Protein AF-A0A787STJ2-F1 (afdb_monomer)

Structure (mmCIF, N/CA/C/O backbone):
data_AF-A0A787STJ2-F1
#
_entry.id   AF-A0A787STJ2-F1
#
loop_
_atom_site.group_PDB
_atom_site.id
_atom_site.type_symbol
_atom_site.label_atom_id
_atom_site.label_alt_id
_atom_site.label_comp_id
_atom_site.label_asym_id
_atom_site.label_entity_id
_atom_site.label_seq_id
_atom_site.pdbx_PDB_ins_code
_atom_site.Cartn_x
_atom_site.Cartn_y
_atom_site.Cartn_z
_atom_site.occupancy
_atom_site.B_iso_or_equiv
_atom_site.auth_seq_id
_atom_site.auth_comp_id
_atom_site.auth_asym_id
_atom_site.auth_atom_id
_atom_site.pdbx_PDB_model_num
ATOM 1 N N . MET A 1 1 ? -8.757 12.802 -27.416 1.00 66.88 1 MET A N 1
ATOM 2 C CA . MET A 1 1 ? -8.687 12.070 -26.131 1.00 66.88 1 MET A CA 1
ATOM 3 C C . MET A 1 1 ? -7.830 10.828 -26.333 1.00 66.88 1 MET A C 1
ATOM 5 O O . MET A 1 1 ? -8.083 10.095 -27.282 1.00 66.88 1 MET A O 1
ATOM 9 N N . LYS A 1 2 ? -6.779 10.623 -25.530 1.00 82.00 2 LYS A N 1
ATOM 10 C CA . LYS A 1 2 ? -5.976 9.392 -25.600 1.00 82.00 2 LYS A CA 1
ATOM 11 C C . LYS A 1 2 ? -6.619 8.348 -24.692 1.00 82.00 2 LYS A C 1
ATOM 13 O O . LYS A 1 2 ? -6.765 8.594 -23.501 1.00 82.00 2 LYS A O 1
ATOM 18 N N . TRP A 1 3 ? -7.019 7.220 -25.265 1.00 91.31 3 TRP A N 1
ATOM 19 C CA . TRP A 1 3 ? -7.563 6.098 -24.507 1.00 91.31 3 TRP A CA 1
ATOM 20 C C . TRP A 1 3 ? -6.428 5.367 -23.795 1.00 91.31 3 TRP A C 1
ATOM 22 O O . TRP A 1 3 ? -5.473 4.931 -24.440 1.00 91.31 3 TRP A O 1
ATOM 32 N N . ILE A 1 4 ? -6.539 5.238 -22.476 1.00 93.25 4 ILE A N 1
ATOM 33 C CA . ILE A 1 4 ? -5.641 4.412 -21.670 1.00 93.25 4 ILE A CA 1
ATOM 34 C C . ILE A 1 4 ? -6.085 2.959 -21.861 1.00 93.25 4 ILE A C 1
ATOM 36 O O . ILE A 1 4 ? -7.211 2.600 -21.519 1.00 93.25 4 ILE A O 1
ATOM 40 N N . LYS A 1 5 ? -5.221 2.123 -22.437 1.00 96.06 5 LYS A N 1
ATOM 41 C CA . LYS A 1 5 ? -5.457 0.680 -22.569 1.00 96.06 5 LYS A CA 1
ATOM 42 C C . LYS A 1 5 ? -4.938 -0.048 -21.332 1.00 96.06 5 LYS A C 1
ATOM 44 O O . LYS A 1 5 ? -4.014 0.429 -20.676 1.00 96.06 5 LYS A O 1
ATOM 49 N N . ALA A 1 6 ? -5.445 -1.256 -21.088 1.00 95.75 6 ALA A N 1
ATOM 50 C CA . ALA A 1 6 ? -4.930 -2.138 -20.036 1.00 95.75 6 ALA A CA 1
ATOM 51 C C . ALA A 1 6 ? -3.399 -2.317 -20.115 1.00 95.75 6 ALA A C 1
ATOM 53 O O . ALA A 1 6 ? -2.711 -2.208 -19.105 1.00 95.75 6 ALA A O 1
ATOM 54 N N . LEU A 1 7 ? -2.853 -2.463 -21.331 1.00 95.50 7 LEU A N 1
ATOM 55 C CA . LEU A 1 7 ? -1.406 -2.552 -21.554 1.00 95.50 7 LEU A CA 1
ATOM 56 C C . LEU A 1 7 ? -0.643 -1.313 -21.055 1.00 95.50 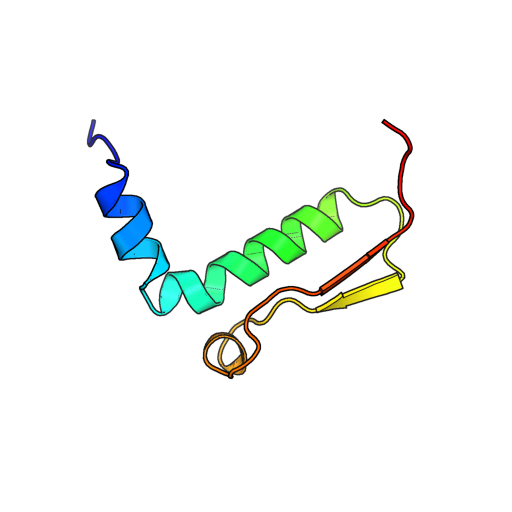7 LEU A C 1
ATOM 58 O O . LEU A 1 7 ? 0.463 -1.447 -20.545 1.00 95.50 7 LEU A O 1
ATOM 62 N N . ASN A 1 8 ? -1.220 -0.113 -21.171 1.00 94.88 8 ASN A N 1
ATOM 63 C CA . ASN A 1 8 ? -0.566 1.105 -20.692 1.00 94.88 8 ASN A CA 1
ATOM 64 C C . ASN A 1 8 ? -0.466 1.120 -19.164 1.00 94.88 8 ASN A C 1
ATOM 66 O O . ASN A 1 8 ? 0.557 1.540 -18.632 1.00 94.88 8 ASN A O 1
ATOM 70 N N . LEU A 1 9 ? -1.501 0.635 -18.471 1.00 92.94 9 LEU A N 1
ATOM 71 C CA . LEU A 1 9 ? -1.487 0.505 -17.013 1.00 92.94 9 LEU A CA 1
ATOM 72 C C . LEU A 1 9 ? -0.478 -0.548 -16.557 1.00 92.94 9 LEU A C 1
ATOM 74 O O . LEU A 1 9 ? 0.266 -0.298 -15.616 1.00 92.94 9 LEU A O 1
ATOM 78 N N . GLN A 1 10 ? -0.408 -1.683 -17.254 1.00 93.56 10 GLN A N 1
ATOM 79 C CA . GLN A 1 10 ? 0.563 -2.734 -16.958 1.00 93.56 10 GLN A CA 1
ATOM 80 C C . GLN A 1 10 ? 2.004 -2.232 -17.129 1.00 93.56 10 GLN A C 1
ATOM 82 O O . GLN A 1 10 ? 2.808 -2.337 -16.210 1.00 93.56 10 GLN A O 1
ATOM 87 N N . GLN A 1 11 ? 2.304 -1.589 -18.261 1.00 95.44 11 GLN A N 1
ATOM 88 C CA . GLN A 1 11 ? 3.620 -0.994 -18.517 1.00 95.44 11 GLN A CA 1
ATOM 89 C C . GLN A 1 11 ? 3.978 0.093 -17.501 1.00 95.44 11 GLN A C 1
ATOM 91 O O . GLN A 1 11 ? 5.128 0.203 -17.079 1.00 95.44 11 GLN A O 1
ATOM 96 N N . TRP A 1 12 ? 3.001 0.908 -17.103 1.00 92.88 12 TRP A N 1
ATOM 97 C CA . TRP A 1 12 ? 3.208 1.911 -16.070 1.00 92.88 12 TRP A CA 1
ATOM 98 C C . TRP A 1 12 ? 3.501 1.267 -14.712 1.00 92.88 12 TRP A C 1
ATOM 100 O O . TRP A 1 12 ? 4.457 1.688 -14.068 1.00 92.88 12 TRP A O 1
ATOM 110 N N . ALA A 1 13 ? 2.761 0.232 -14.305 1.00 89.12 13 ALA A N 1
ATOM 111 C CA . ALA A 1 13 ? 2.972 -0.468 -13.035 1.00 89.12 13 ALA A CA 1
ATOM 112 C C . ALA A 1 13 ? 4.387 -1.067 -12.912 1.00 89.12 13 ALA A C 1
ATOM 114 O O . ALA A 1 13 ? 4.954 -1.108 -11.819 1.00 89.12 13 ALA A O 1
ATOM 115 N N . ASP A 1 14 ? 4.997 -1.455 -14.034 1.00 89.25 14 ASP A N 1
ATOM 116 C CA . ASP A 1 14 ? 6.375 -1.951 -14.067 1.00 89.25 14 ASP A CA 1
ATOM 117 C C . ASP A 1 14 ? 7.441 -0.850 -13.944 1.00 89.25 14 ASP A C 1
ATOM 119 O O . ASP A 1 14 ? 8.601 -1.146 -13.628 1.00 89.25 14 ASP A O 1
ATOM 123 N N . SER A 1 15 ? 7.068 0.416 -14.135 1.00 90.75 15 SER A N 1
ATOM 124 C CA . SER A 1 15 ? 7.979 1.555 -14.043 1.00 90.75 15 SER A CA 1
ATOM 125 C C . SER A 1 15 ? 8.428 1.840 -12.603 1.00 90.75 15 SER A C 1
ATOM 127 O O . SER A 1 15 ? 7.684 1.647 -11.638 1.00 90.75 15 SER A O 1
ATOM 129 N N . ILE A 1 16 ? 9.653 2.354 -12.450 1.00 87.44 16 ILE A N 1
ATOM 130 C CA . ILE A 1 16 ? 10.181 2.791 -11.145 1.00 87.44 16 ILE A CA 1
ATOM 131 C C . ILE A 1 16 ? 9.274 3.855 -10.502 1.00 87.44 16 ILE A C 1
ATOM 133 O O . ILE A 1 16 ? 8.936 3.689 -9.330 1.00 87.44 16 ILE A O 1
ATOM 137 N N . PRO A 1 17 ? 8.810 4.901 -11.224 1.00 87.88 17 PRO A N 1
ATOM 138 C CA . PRO A 1 17 ? 7.911 5.890 -10.638 1.00 87.88 17 PRO A CA 1
ATOM 139 C C . PRO A 1 17 ? 6.635 5.277 -10.060 1.00 87.88 17 PRO A C 1
ATOM 141 O O . PRO A 1 17 ? 6.250 5.638 -8.952 1.00 87.88 17 PRO A O 1
ATOM 144 N N . ALA A 1 18 ? 6.002 4.324 -10.752 1.00 88.94 18 ALA A N 1
ATOM 145 C CA . ALA A 1 18 ? 4.801 3.672 -10.234 1.00 88.94 18 ALA A CA 1
ATOM 146 C C . ALA A 1 18 ? 5.092 2.899 -8.945 1.00 88.94 18 ALA A C 1
ATOM 148 O O . ALA A 1 18 ? 4.400 3.092 -7.951 1.00 88.94 18 ALA A O 1
ATOM 149 N N . LYS A 1 19 ? 6.169 2.109 -8.917 1.00 84.81 19 LYS A N 1
ATOM 150 C CA . LYS A 1 19 ? 6.585 1.324 -7.740 1.00 84.81 19 LYS A CA 1
ATOM 151 C C . LYS A 1 19 ? 6.920 2.182 -6.515 1.00 84.81 19 LYS A C 1
ATOM 153 O O . LYS A 1 19 ? 6.876 1.688 -5.395 1.00 84.81 19 LYS A O 1
ATOM 158 N N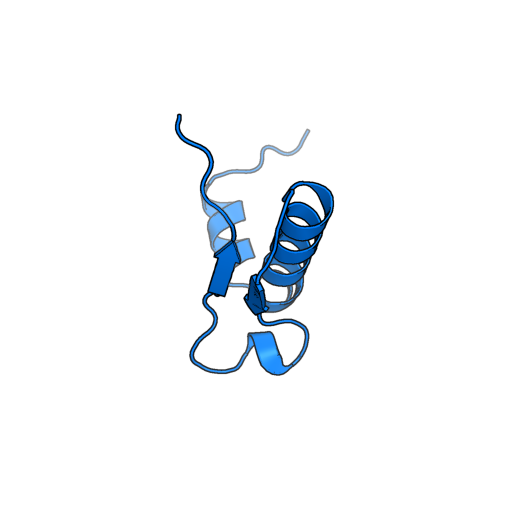 . VAL A 1 20 ? 7.251 3.455 -6.720 1.00 85.00 20 VAL A N 1
ATOM 159 C CA . VAL A 1 20 ? 7.657 4.391 -5.663 1.00 85.00 20 VAL A CA 1
ATOM 160 C C . VAL A 1 20 ? 6.514 5.307 -5.215 1.00 85.00 20 VAL A C 1
ATOM 162 O O . VAL A 1 20 ? 6.353 5.553 -4.021 1.00 85.00 20 VAL A O 1
ATOM 165 N N . ILE A 1 21 ? 5.730 5.829 -6.161 1.00 87.62 21 ILE A N 1
ATOM 166 C CA . ILE A 1 21 ? 4.703 6.850 -5.910 1.00 87.62 21 ILE A CA 1
ATOM 167 C C . ILE A 1 21 ? 3.362 6.203 -5.575 1.00 87.62 21 ILE A C 1
ATOM 169 O O . ILE A 1 21 ? 2.646 6.683 -4.699 1.00 87.62 21 ILE A O 1
ATOM 173 N N . PHE A 1 22 ? 3.010 5.114 -6.259 1.00 88.75 22 PHE A N 1
ATOM 174 C CA . PHE A 1 22 ? 1.690 4.514 -6.112 1.00 88.75 22 PHE A CA 1
ATOM 175 C C . PHE A 1 22 ? 1.420 4.017 -4.685 1.00 88.75 22 PHE A C 1
ATOM 177 O O . PHE A 1 22 ? 0.375 4.376 -4.145 1.00 88.75 22 PHE A O 1
ATOM 184 N N . PRO A 1 23 ? 2.337 3.298 -4.003 1.00 89.12 23 PRO A N 1
ATOM 185 C CA . PRO A 1 23 ? 2.074 2.877 -2.629 1.00 89.12 23 PRO A CA 1
ATOM 186 C C . PRO A 1 23 ? 1.953 4.060 -1.655 1.00 89.12 23 PRO A C 1
ATOM 188 O O . PRO A 1 23 ? 1.177 3.981 -0.705 1.00 89.12 23 PRO A O 1
ATOM 191 N N . ALA A 1 24 ? 2.667 5.168 -1.899 1.00 89.12 24 ALA A N 1
ATOM 192 C CA . ALA A 1 24 ? 2.537 6.388 -1.102 1.00 89.12 24 ALA A CA 1
ATOM 193 C C . ALA A 1 24 ? 1.139 7.008 -1.248 1.00 89.12 24 ALA A C 1
ATOM 195 O O . ALA A 1 24 ? 0.494 7.294 -0.244 1.00 89.12 24 ALA A O 1
ATOM 196 N N . LEU A 1 25 ? 0.636 7.115 -2.484 1.00 92.12 25 LEU A N 1
ATOM 197 C CA . LEU A 1 25 ? -0.725 7.586 -2.748 1.00 92.12 25 LEU A CA 1
ATOM 198 C C . LEU A 1 25 ? -1.771 6.716 -2.037 1.00 92.12 25 LEU A C 1
ATOM 200 O O . LEU A 1 25 ? -2.704 7.242 -1.436 1.00 92.12 25 LEU A O 1
ATOM 204 N N . ILE A 1 26 ? -1.617 5.388 -2.075 1.00 92.25 26 ILE A N 1
ATOM 205 C CA . ILE A 1 26 ? -2.523 4.473 -1.368 1.00 92.25 26 ILE A CA 1
ATOM 206 C C . ILE A 1 26 ? -2.482 4.720 0.146 1.00 92.25 26 ILE A C 1
ATOM 208 O O . ILE A 1 26 ? -3.534 4.781 0.779 1.00 92.25 26 ILE A O 1
ATOM 212 N N . ALA A 1 27 ? -1.297 4.916 0.728 1.00 92.75 27 ALA A N 1
ATOM 213 C CA . ALA A 1 27 ? -1.164 5.227 2.149 1.00 92.75 27 ALA A CA 1
ATOM 214 C C . ALA A 1 27 ? -1.851 6.545 2.530 1.00 92.75 27 ALA A C 1
ATOM 216 O O . ALA A 1 27 ? -2.507 6.607 3.571 1.00 92.75 27 ALA A O 1
ATOM 217 N N . ASP A 1 28 ? -1.732 7.575 1.691 1.00 93.81 28 ASP A N 1
ATOM 218 C CA . ASP A 1 28 ? -2.383 8.868 1.908 1.00 93.81 28 ASP A CA 1
ATOM 219 C C . ASP A 1 28 ? -3.910 8.743 1.839 1.00 93.81 28 ASP A C 1
ATOM 221 O O . ASP A 1 28 ? -4.608 9.264 2.708 1.00 93.81 28 ASP A O 1
ATOM 225 N N . LEU A 1 29 ? -4.440 7.983 0.873 1.00 94.94 29 LEU A N 1
ATOM 226 C CA . LEU A 1 29 ? -5.876 7.706 0.769 1.00 94.94 29 LEU A CA 1
ATOM 227 C C . LEU A 1 29 ? -6.404 6.928 1.980 1.00 94.94 29 LEU A C 1
ATOM 229 O O . LEU A 1 29 ? -7.458 7.271 2.515 1.00 94.94 29 LEU A O 1
ATOM 233 N N . ILE A 1 30 ? -5.669 5.914 2.448 1.00 93.06 30 ILE A N 1
ATOM 234 C CA . ILE A 1 30 ? -6.020 5.164 3.663 1.00 93.06 30 ILE A CA 1
ATOM 235 C C . ILE A 1 30 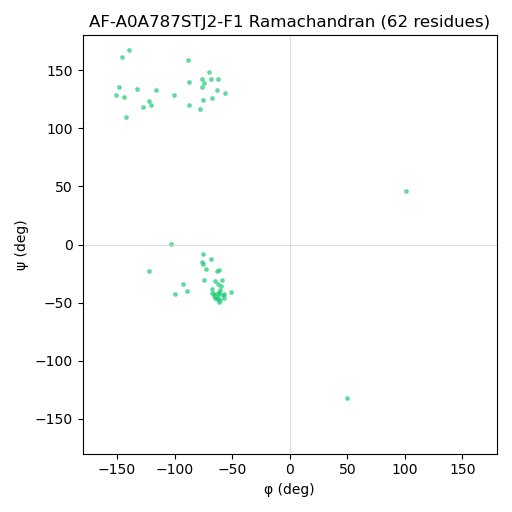? -6.051 6.108 4.866 1.00 93.06 30 ILE A C 1
ATOM 237 O O . ILE A 1 30 ? -7.024 6.115 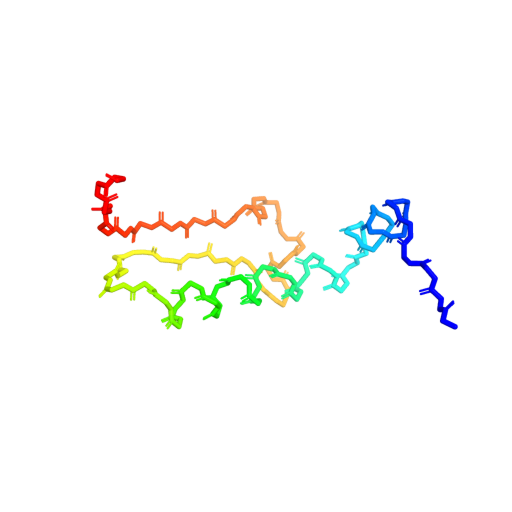5.611 1.00 93.06 30 ILE A O 1
ATOM 241 N N . ARG A 1 31 ? -5.024 6.945 5.047 1.00 92.94 31 ARG A N 1
ATOM 242 C CA . ARG A 1 31 ? -4.969 7.919 6.151 1.00 92.94 31 ARG A CA 1
ATOM 243 C C . ARG A 1 31 ? -6.090 8.948 6.094 1.00 92.94 31 ARG A C 1
ATOM 245 O O . ARG A 1 31 ? -6.554 9.381 7.140 1.00 92.94 31 ARG A O 1
ATOM 252 N N . ALA A 1 32 ? -6.511 9.336 4.896 1.00 94.75 32 ALA A N 1
ATOM 253 C CA . ALA A 1 32 ? -7.593 10.292 4.710 1.00 94.75 32 ALA A CA 1
ATOM 254 C C . ALA A 1 32 ? -8.981 9.708 5.024 1.00 94.75 32 ALA A C 1
ATOM 256 O O . ALA A 1 32 ? -9.913 10.474 5.247 1.00 94.75 32 ALA A O 1
ATOM 257 N N . THR A 1 33 ? -9.138 8.379 5.006 1.00 91.50 33 THR A N 1
ATOM 258 C CA . THR A 1 33 ? -10.459 7.722 5.046 1.00 91.50 33 THR A CA 1
ATOM 259 C C . THR A 1 33 ? -10.655 6.752 6.208 1.00 91.50 33 THR A C 1
ATOM 261 O O . THR A 1 33 ? -11.794 6.480 6.580 1.00 91.50 33 THR A O 1
ATOM 264 N N . ALA A 1 34 ? -9.585 6.215 6.790 1.00 89.94 34 ALA A N 1
ATOM 265 C CA . ALA A 1 34 ? -9.679 5.259 7.883 1.00 89.94 34 ALA A CA 1
ATOM 266 C C . ALA A 1 34 ? -10.020 5.954 9.209 1.00 89.94 34 ALA A C 1
ATOM 268 O O . ALA A 1 34 ? -9.397 6.944 9.586 1.00 89.94 34 ALA A O 1
ATOM 269 N N . ASN A 1 35 ? -10.959 5.373 9.959 1.00 88.94 35 ASN A N 1
ATOM 270 C CA . ASN A 1 35 ? -11.352 5.874 11.280 1.00 88.94 35 ASN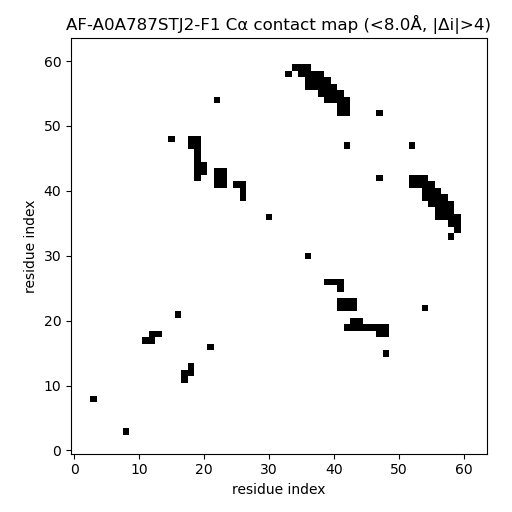 A CA 1
ATOM 271 C C . ASN A 1 35 ? -10.311 5.566 12.372 1.00 88.94 35 ASN A C 1
ATOM 273 O O . ASN A 1 35 ? -10.186 6.313 13.337 1.00 88.94 35 ASN A O 1
ATOM 277 N N . SER A 1 36 ? -9.578 4.457 12.233 1.00 90.88 36 SER A N 1
ATOM 278 C CA . SER A 1 36 ? -8.574 3.998 13.197 1.00 90.88 36 SER A CA 1
ATOM 279 C C . SER A 1 36 ? -7.484 3.205 12.478 1.00 90.88 36 SER A C 1
ATOM 281 O O . SER A 1 36 ? -7.779 2.287 11.713 1.00 90.88 36 SER A O 1
ATOM 283 N N . ILE A 1 37 ? -6.220 3.566 12.712 1.00 93.69 37 ILE A N 1
ATOM 284 C CA . ILE A 1 37 ? -5.039 2.889 12.161 1.00 93.69 37 ILE A CA 1
ATOM 285 C C . ILE A 1 37 ? -4.103 2.553 13.322 1.00 93.69 37 ILE A C 1
ATOM 287 O O . ILE A 1 37 ? -3.590 3.451 13.986 1.00 93.69 37 ILE A O 1
ATOM 291 N N . THR A 1 38 ? -3.835 1.266 13.535 1.00 94.44 38 THR A N 1
ATOM 292 C CA . THR A 1 38 ? -2.880 0.786 14.549 1.00 94.44 38 THR A CA 1
ATOM 293 C C . THR A 1 38 ? -1.483 0.592 13.9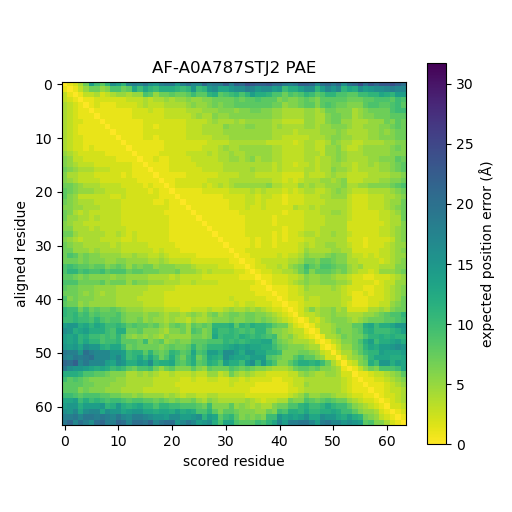63 1.00 94.44 38 THR A C 1
ATOM 295 O O . THR A 1 38 ? -0.484 0.829 14.635 1.00 94.44 38 THR A O 1
ATOM 298 N N . GLU A 1 39 ? -1.389 0.176 12.699 1.00 93.75 39 GLU A N 1
ATOM 299 C CA . GLU A 1 39 ? -0.118 0.019 11.990 1.00 93.75 39 GLU A CA 1
ATOM 300 C C . GLU A 1 39 ? -0.315 0.317 10.506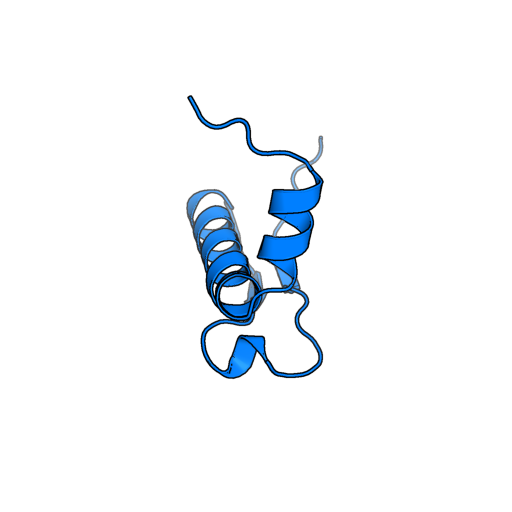 1.00 93.75 39 GLU A C 1
ATOM 302 O O . GLU A 1 39 ? -1.270 -0.157 9.895 1.00 93.75 39 GLU A O 1
ATOM 307 N N . ILE A 1 40 ? 0.598 1.079 9.907 1.00 92.00 40 ILE A N 1
ATOM 308 C CA . ILE A 1 40 ? 0.600 1.320 8.465 1.00 92.00 40 ILE A CA 1
ATOM 309 C C . ILE A 1 40 ? 2.032 1.393 7.944 1.00 92.00 40 ILE A C 1
ATOM 311 O O . ILE A 1 40 ? 2.854 2.169 8.433 1.00 92.00 40 ILE A O 1
ATOM 315 N N . ARG A 1 41 ? 2.328 0.598 6.917 1.00 89.75 41 ARG A N 1
ATOM 316 C CA . ARG A 1 41 ? 3.611 0.607 6.216 1.00 89.75 41 ARG A CA 1
ATOM 317 C C . ARG A 1 41 ? 3.383 0.391 4.732 1.00 89.75 41 ARG A C 1
ATOM 319 O O . ARG A 1 41 ? 3.105 -0.719 4.305 1.00 89.75 41 ARG A O 1
ATOM 326 N N . PHE A 1 42 ? 3.601 1.436 3.950 1.00 89.69 42 PHE A N 1
ATOM 327 C CA . PHE A 1 42 ? 3.639 1.366 2.493 1.00 89.69 42 PHE A CA 1
ATOM 328 C C . PHE A 1 42 ? 5.007 1.878 2.034 1.00 89.69 42 PHE A C 1
ATOM 330 O O . PHE A 1 42 ? 5.398 2.978 2.437 1.00 89.69 42 PHE A O 1
ATOM 337 N N . PRO A 1 43 ? 5.784 1.091 1.271 1.00 86.00 43 PRO A N 1
ATOM 338 C CA . PRO A 1 43 ? 7.104 1.510 0.814 1.00 86.00 43 PRO A CA 1
ATOM 339 C C . PRO A 1 43 ? 7.014 2.726 -0.108 1.00 86.00 43 PRO A C 1
ATOM 341 O O . PRO A 1 43 ? 6.222 2.748 -1.040 1.00 86.00 43 PRO A O 1
ATOM 344 N N . ASN A 1 44 ? 7.847 3.731 0.130 1.00 82.12 44 ASN A N 1
ATOM 345 C CA . ASN A 1 44 ? 7.937 4.924 -0.703 1.00 82.12 44 ASN A CA 1
ATOM 346 C C . ASN A 1 44 ? 9.402 5.345 -0.874 1.00 82.12 44 ASN A C 1
ATOM 348 O O . ASN A 1 44 ? 10.295 4.832 -0.191 1.00 82.12 44 ASN A O 1
ATOM 352 N N . GLY A 1 45 ? 9.654 6.256 -1.813 1.00 81.25 45 GLY A N 1
ATOM 353 C CA . GLY A 1 45 ? 11.010 6.671 -2.183 1.00 81.25 45 GLY A CA 1
ATOM 354 C C . GLY A 1 45 ? 11.930 5.474 -2.453 1.00 81.25 45 GLY A C 1
ATOM 355 O O . GLY A 1 45 ? 11.540 4.497 -3.097 1.00 81.25 45 GLY A O 1
ATOM 356 N N . ASP A 1 46 ? 13.122 5.516 -1.865 1.00 72.69 46 ASP A N 1
ATOM 357 C CA . ASP A 1 46 ? 14.149 4.475 -2.004 1.00 72.69 46 ASP A CA 1
ATOM 358 C C . ASP A 1 46 ? 13.714 3.108 -1.451 1.00 72.69 46 ASP A C 1
ATOM 360 O O . ASP A 1 46 ? 14.202 2.064 -1.887 1.00 72.69 46 ASP A O 1
ATOM 364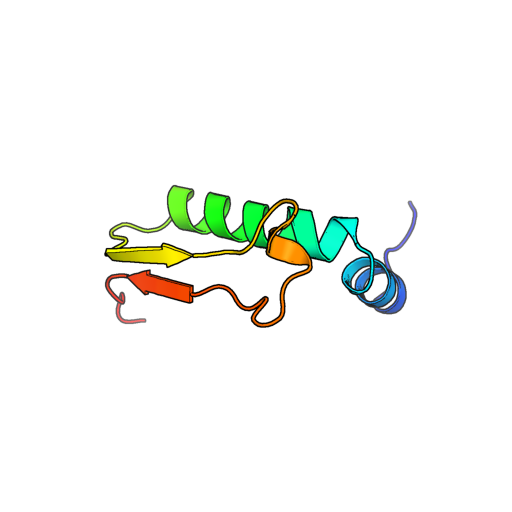 N N . LYS A 1 47 ? 12.739 3.075 -0.531 1.00 72.19 47 LYS A N 1
ATOM 365 C CA . LYS A 1 47 ? 12.194 1.819 0.008 1.00 72.19 47 LYS A CA 1
ATOM 366 C C . LYS A 1 47 ? 11.268 1.108 -0.980 1.00 72.19 47 LYS A C 1
ATOM 368 O O . LYS A 1 47 ? 11.038 -0.085 -0.809 1.00 72.19 47 LYS A O 1
ATOM 373 N N . GLY A 1 48 ? 10.781 1.795 -2.019 1.00 68.69 48 GLY A N 1
ATOM 374 C CA . GLY A 1 48 ? 9.949 1.211 -3.081 1.00 68.69 48 GLY A CA 1
ATOM 375 C C . GLY A 1 48 ? 10.691 0.226 -3.994 1.00 68.69 48 GLY A C 1
ATOM 376 O O . GLY A 1 48 ? 10.059 -0.499 -4.754 1.00 68.69 48 GLY A O 1
ATOM 377 N N . GLN A 1 49 ? 12.027 0.177 -3.923 1.00 71.50 49 GLN A N 1
ATOM 378 C CA . GLN A 1 49 ? 12.862 -0.767 -4.680 1.00 71.50 49 GLN A CA 1
ATOM 379 C C . GLN A 1 49 ? 13.388 -1.936 -3.822 1.00 71.50 49 GLN A C 1
ATOM 381 O O . GLN A 1 49 ? 14.090 -2.810 -4.328 1.00 71.50 49 GLN A O 1
ATOM 386 N N . VAL A 1 50 ? 13.050 -1.987 -2.528 1.00 71.38 50 VAL A N 1
ATOM 387 C CA . VAL A 1 50 ? 13.477 -3.059 -1.613 1.00 71.38 50 VAL A CA 1
ATOM 388 C C . VAL A 1 50 ? 12.484 -4.226 -1.668 1.00 71.38 50 VAL A C 1
ATOM 390 O O . VAL A 1 50 ? 11.273 -4.023 -1.718 1.00 71.38 50 VAL A O 1
ATOM 393 N N . ARG A 1 51 ? 12.989 -5.468 -1.642 1.00 64.25 51 ARG A N 1
ATOM 394 C CA . ARG A 1 51 ? 12.174 -6.699 -1.623 1.00 64.25 51 ARG A CA 1
ATOM 395 C C . ARG A 1 51 ? 11.203 -6.686 -0.426 1.00 64.25 51 ARG A C 1
ATOM 397 O O . ARG A 1 51 ? 11.629 -6.433 0.696 1.00 64.25 51 ARG A O 1
ATOM 404 N N . GLY A 1 52 ? 9.918 -6.969 -0.668 1.00 61.94 52 GLY A N 1
ATOM 405 C CA . GLY A 1 52 ? 8.834 -6.792 0.318 1.00 61.94 52 GLY A CA 1
ATOM 406 C C . GLY A 1 52 ? 8.022 -5.511 0.086 1.00 61.94 52 GLY A C 1
ATOM 407 O O . GLY A 1 52 ? 7.794 -4.740 1.021 1.00 61.94 52 GLY A O 1
ATOM 408 N N . TYR A 1 53 ? 7.652 -5.277 -1.178 1.00 61.34 53 TYR A N 1
ATOM 409 C CA . TYR A 1 53 ? 7.016 -4.054 -1.689 1.00 61.34 53 TYR A CA 1
ATOM 410 C C . TYR A 1 53 ? 5.531 -3.924 -1.324 1.00 61.34 53 TYR A C 1
ATOM 412 O O . TYR A 1 53 ? 4.936 -2.873 -1.560 1.00 61.34 53 TYR A O 1
ATOM 420 N N . ASP A 1 54 ? 4.941 -4.973 -0.754 1.00 73.19 54 ASP A N 1
ATOM 421 C CA . ASP A 1 54 ? 3.541 -4.950 -0.358 1.00 73.19 54 ASP A CA 1
ATOM 422 C C . ASP A 1 54 ? 3.325 -3.983 0.811 1.00 73.19 54 ASP A C 1
ATOM 424 O O . ASP A 1 54 ? 4.155 -3.839 1.720 1.00 73.19 54 ASP A O 1
ATOM 428 N N . GLY A 1 55 ? 2.191 -3.290 0.758 1.00 85.38 55 GLY A N 1
ATOM 429 C CA . GLY A 1 55 ? 1.718 -2.461 1.853 1.00 85.38 55 GLY A CA 1
ATOM 430 C C . GLY A 1 55 ? 1.123 -3.316 2.967 1.00 85.38 55 GLY A C 1
ATOM 431 O O . GLY A 1 55 ? 0.434 -4.300 2.709 1.00 85.38 55 GLY A O 1
ATOM 432 N N . VAL A 1 56 ? 1.361 -2.920 4.212 1.00 90.56 56 VAL A N 1
ATOM 433 C CA . VAL A 1 56 ? 0.746 -3.513 5.401 1.00 90.56 56 VAL A CA 1
ATOM 434 C C . VAL A 1 56 ? -0.113 -2.455 6.081 1.00 90.56 56 VAL A C 1
ATOM 436 O O . VAL A 1 56 ? 0.332 -1.325 6.294 1.00 90.56 56 VAL A O 1
ATOM 439 N N . LEU A 1 57 ? -1.340 -2.835 6.435 1.00 92.62 57 LEU A N 1
ATOM 440 C CA . LEU A 1 57 ? -2.280 -2.037 7.215 1.00 92.62 57 LEU A CA 1
ATOM 441 C C . LEU A 1 57 ? -2.870 -2.910 8.326 1.00 92.62 57 LEU A C 1
ATOM 443 O O . LEU A 1 57 ? -3.323 -4.023 8.069 1.00 92.62 57 LEU A O 1
ATOM 447 N N . LYS A 1 58 ? -2.911 -2.378 9.545 1.00 94.06 58 LYS A N 1
ATOM 448 C CA . LYS A 1 58 ? -3.745 -2.867 10.643 1.00 94.06 58 LYS A CA 1
ATOM 449 C C . LYS A 1 58 ? -4.671 -1.737 11.065 1.00 94.06 58 LYS A C 1
ATOM 451 O O . LYS A 1 58 ? -4.205 -0.665 11.454 1.00 94.06 58 LYS A O 1
ATOM 456 N N . ALA A 1 59 ? -5.965 -1.991 10.965 1.00 92.06 59 ALA A N 1
ATOM 457 C CA . ALA A 1 59 ? -7.031 -1.046 11.250 1.00 92.06 59 ALA A CA 1
ATOM 458 C C . ALA A 1 59 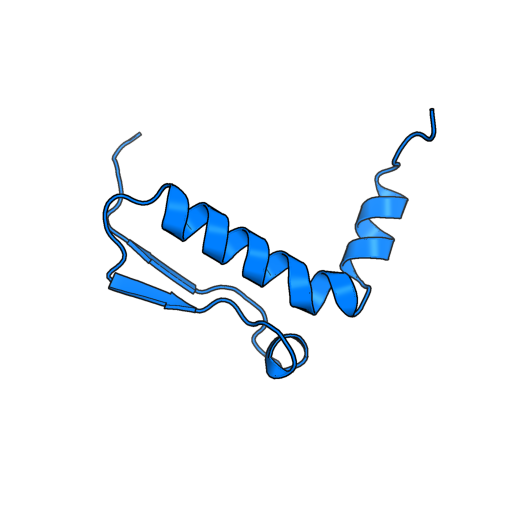? -8.221 -1.797 11.851 1.00 92.06 59 ALA A C 1
ATOM 460 O O . ALA A 1 59 ? -8.332 -3.018 11.701 1.00 92.06 59 ALA A O 1
ATOM 461 N N . GLU A 1 60 ? -9.110 -1.067 12.515 1.00 89.50 60 GLU A N 1
ATOM 462 C CA . GLU A 1 60 ? -10.389 -1.626 12.944 1.00 89.50 60 GLU A CA 1
ATOM 463 C C . GLU A 1 60 ? -11.250 -1.940 11.717 1.00 89.50 60 GLU A C 1
ATOM 465 O O . GLU A 1 60 ? -11.460 -1.092 10.847 1.00 89.50 60 GLU A O 1
ATOM 470 N N . GLY A 1 61 ? -11.721 -3.184 11.628 1.00 81.38 61 GLY A N 1
ATOM 471 C CA . GLY A 1 61 ? -12.630 -3.603 10.570 1.00 81.38 61 GLY A CA 1
ATOM 472 C C . GLY A 1 61 ? -14.032 -3.053 10.811 1.00 81.38 61 GLY A C 1
ATOM 473 O O . GLY A 1 61 ? -14.532 -3.088 11.934 1.00 81.38 61 GLY A O 1
ATOM 474 N N . VAL A 1 62 ? -14.683 -2.593 9.746 1.00 75.12 62 VAL A N 1
ATOM 475 C CA . VAL A 1 62 ? -16.115 -2.279 9.755 1.00 75.12 62 VAL A CA 1
ATOM 476 C C . VAL A 1 62 ? -16.840 -3.457 9.109 1.00 75.12 62 VAL A C 1
ATOM 478 O O . VAL A 1 62 ? -16.432 -3.916 8.042 1.00 75.12 62 VAL A O 1
ATOM 481 N N . ALA A 1 63 ? -17.867 -3.986 9.775 1.00 77.06 63 ALA A N 1
ATOM 482 C CA . ALA A 1 63 ? -18.704 -5.031 9.189 1.00 77.06 63 ALA A CA 1
ATOM 483 C C . ALA A 1 63 ? -19.412 -4.495 7.921 1.00 77.06 63 ALA A C 1
ATOM 485 O O . ALA A 1 63 ? -19.770 -3.314 7.910 1.00 77.06 63 ALA A O 1
ATOM 486 N N . PRO A 1 64 ? -19.563 -5.320 6.867 1.00 70.00 64 PRO A N 1
ATOM 487 C CA . PRO A 1 64 ? -20.149 -4.908 5.590 1.00 70.00 64 PRO A CA 1
ATOM 488 C C . PRO A 1 64 ? -21.625 -4.512 5.692 1.00 70.00 64 PRO A C 1
ATOM 490 O O . PRO A 1 64 ? -22.332 -5.057 6.572 1.00 70.00 64 PRO A O 1
#

Solvent-accessible surface area (backbone atoms only — not comparable to full-atom values): 3942 Å² total; per-residue (Å²): 134,87,82,85,48,72,67,56,55,53,58,44,57,72,32,68,66,39,42,19,48,48,40,40,54,51,50,52,53,46,65,76,68,56,93,51,75,82,42,77,47,48,32,37,64,82,48,26,78,42,93,78,59,67,67,47,77,40,56,78,84,76,84,131

pLDDT: mean 86.31, std 9.3, range [61.34, 96.06]

Secondary structure (DSSP, 8-state):
-PPPPHHHHHHHHHSHHHHHHHHHHHHHHHHHH-S-EEEEE---GGGGGSS----EEEEPPPP-

Organism: Escherichia coli (NCBI:txid562)

Radius of gyration: 14.36 Å; Cα contacts (8 Å, |Δi|>4): 61; chains: 1; bounding box: 34×19×41 Å

Mean predicted aligned error: 5.39 Å

Nearest PDB structures (foldseek):
  3p6y-assembly4_P  TM=3.606E-01  e=4.972E+00  Homo sapiens
  2qyc-assembly1_A  TM=3.632E-01  e=8.611E+00  Bordetella bronchiseptica RB50

Sequence (64 aa):
MKWIKALNLQQWADSIPAKVIFPALIADLIRATANSITEIRFPNGDKGQVRGYDGVLKAEGVAP

Foldseek 3Di:
DDDDDPVNVVVLCPDPCNLAVVQVVVQVVCVVPAPFWPDWDAHHDPRSPDPPRDIDTDGDDDDD